Protein AF-A0A2H0DNK2-F1 (afdb_monomer_lite)

pLDDT: mean 83.84, std 15.12, range [33.94, 97.25]

Sequence (132 aa):
MDCFDNSDIKPFYGEKHWREIPDEMIESQNGALCFFSPQAFRFFLPAYMRYCLRNYVDSQSFSVDATIYALNPHGSGQKDFMESKWGLFSSDQLGVVVSFLKFMSEQEEYVDADAAKSALANYWLKDAHKST

Foldseek 3Di:
DPPDPLVLVVVVPPPDALVPDDLVNLQVNLPNLVVDALVRNLGNLVNLLVSCVVPQAPDPGNNNQSSLCLLQVPPDPCSVRSVSSCVPDDPVRLVVLLVSLVVLLVPVVRYPNVSSVNSCVPPSPPCPPPDD

Secondary structure (DSSP, 8-state):
-----GGGTGGGTT---TTS--HHHHHHTTTHHHH--HHHHHHHHHHHHHHHHHHTTT---THHHHHHHHT--TT-TTHHHHHHHHTT--HHHHHHHHHHHHHHHT-TTTS-HHHHHHHIIIIISSSTT---

Radius of gyration: 14.42 Å; chains: 1; bounding box: 46×34×35 Å

Structure (mmCIF, N/CA/C/O backbone):
data_AF-A0A2H0DNK2-F1
#
_entry.id   AF-A0A2H0DNK2-F1
#
loop_
_atom_site.group_PDB
_atom_site.id
_atom_site.type_symbol
_atom_site.label_atom_id
_atom_site.label_alt_id
_atom_site.label_comp_id
_atom_site.label_asym_id
_atom_site.label_entity_id
_atom_site.label_seq_id
_atom_site.pdbx_PDB_ins_code
_atom_site.Cartn_x
_atom_site.Cartn_y
_atom_site.Cartn_z
_atom_site.occupancy
_atom_site.B_iso_or_equiv
_atom_site.auth_seq_id
_atom_site.auth_comp_id
_atom_site.auth_asym_id
_atom_site.auth_atom_id
_atom_site.pdbx_PDB_model_num
ATOM 1 N N . MET A 1 1 ? 22.754 20.809 -5.678 1.00 38.62 1 MET A N 1
ATOM 2 C CA . MET A 1 1 ? 22.303 19.669 -4.858 1.00 38.62 1 MET A CA 1
ATOM 3 C C . MET A 1 1 ? 20.917 19.343 -5.362 1.00 38.62 1 MET A C 1
ATOM 5 O O . MET A 1 1 ? 19.956 19.957 -4.920 1.00 38.62 1 MET A O 1
ATOM 9 N N . ASP A 1 2 ? 20.848 18.511 -6.397 1.00 38.53 2 ASP A N 1
ATOM 10 C CA . ASP A 1 2 ? 19.592 18.170 -7.065 1.00 38.53 2 ASP A CA 1
ATOM 11 C C . ASP A 1 2 ? 18.842 17.185 -6.167 1.00 38.53 2 ASP A C 1
ATOM 13 O O . ASP A 1 2 ? 19.119 15.992 -6.166 1.00 38.53 2 ASP A O 1
ATOM 17 N N . CYS A 1 3 ? 17.968 17.707 -5.301 1.00 53.69 3 CYS A N 1
ATOM 18 C CA . CYS A 1 3 ? 17.310 16.928 -4.246 1.00 53.69 3 CYS A CA 1
ATOM 19 C C . CYS A 1 3 ? 16.053 16.170 -4.711 1.00 53.69 3 CYS A C 1
ATOM 21 O O . CYS A 1 3 ? 15.284 15.699 -3.879 1.00 53.69 3 CYS A O 1
ATOM 23 N N . PHE A 1 4 ? 15.837 16.050 -6.022 1.00 50.72 4 PHE A N 1
ATOM 24 C CA . PHE A 1 4 ? 14.763 15.250 -6.610 1.00 50.72 4 PHE A CA 1
ATOM 25 C C . PHE A 1 4 ? 15.351 14.364 -7.707 1.00 50.72 4 PHE A C 1
ATOM 27 O O . PHE A 1 4 ? 15.150 14.599 -8.900 1.00 50.72 4 PHE A O 1
ATOM 34 N N . ASP A 1 5 ? 16.142 13.368 -7.309 1.00 61.22 5 ASP A N 1
ATOM 35 C CA . ASP A 1 5 ? 16.495 12.304 -8.238 1.00 61.22 5 ASP A CA 1
ATOM 36 C C . ASP A 1 5 ? 15.255 11.431 -8.449 1.00 61.22 5 ASP A C 1
ATOM 38 O O . ASP A 1 5 ? 14.871 10.640 -7.598 1.00 61.22 5 ASP A O 1
ATOM 42 N N . ASN A 1 6 ? 14.604 11.590 -9.600 1.00 68.12 6 ASN A N 1
ATOM 43 C CA . ASN A 1 6 ? 13.485 10.746 -10.027 1.00 68.12 6 ASN A CA 1
ATOM 44 C C . ASN A 1 6 ? 13.939 9.319 -10.404 1.00 68.12 6 ASN A C 1
ATOM 46 O O . ASN A 1 6 ? 13.235 8.631 -11.144 1.00 68.12 6 ASN A O 1
ATOM 50 N N . SER A 1 7 ? 15.134 8.886 -9.992 1.00 78.12 7 SER A N 1
ATOM 51 C CA . SER A 1 7 ? 15.674 7.554 -10.269 1.00 78.12 7 SER A CA 1
ATOM 52 C C . SER A 1 7 ? 14.721 6.451 -9.830 1.00 78.12 7 SER A C 1
ATOM 54 O O . SER A 1 7 ? 14.495 5.543 -10.626 1.00 78.12 7 SER A O 1
ATOM 56 N N . ASP A 1 8 ? 14.066 6.612 -8.679 1.00 80.94 8 ASP A N 1
ATOM 57 C CA . ASP A 1 8 ? 13.136 5.616 -8.133 1.00 80.94 8 ASP A CA 1
ATOM 58 C C . ASP A 1 8 ? 11.867 5.427 -8.981 1.00 80.94 8 ASP A C 1
ATOM 60 O O . ASP A 1 8 ? 11.235 4.372 -8.962 1.00 80.94 8 ASP A O 1
ATOM 64 N N . ILE A 1 9 ? 11.474 6.444 -9.758 1.00 87.50 9 ILE A N 1
ATOM 65 C CA . ILE A 1 9 ? 10.247 6.402 -10.571 1.00 87.50 9 ILE A CA 1
ATOM 66 C C . ILE A 1 9 ? 10.511 6.156 -12.060 1.00 87.50 9 ILE A C 1
ATOM 68 O O . ILE A 1 9 ? 9.584 5.797 -12.784 1.00 87.50 9 ILE A O 1
ATOM 72 N N . LYS A 1 10 ? 11.759 6.309 -12.531 1.00 89.12 10 LYS A N 1
ATOM 73 C CA . LYS A 1 10 ? 12.140 6.047 -13.933 1.00 89.12 10 LYS A CA 1
ATOM 74 C C . LYS A 1 10 ? 11.759 4.637 -14.410 1.00 89.12 10 LYS A C 1
ATOM 76 O O . L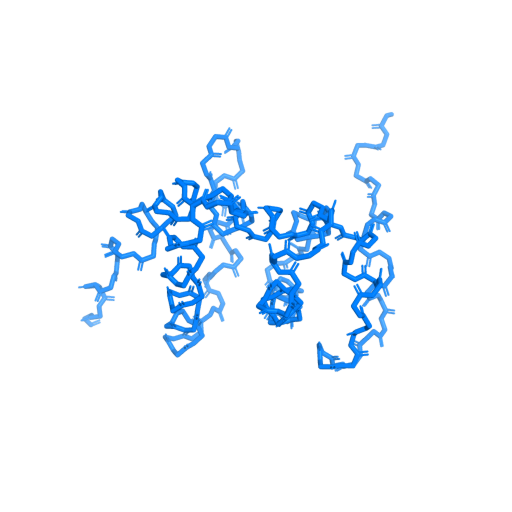YS A 1 10 ? 11.272 4.547 -15.536 1.00 89.12 10 LYS A O 1
ATOM 81 N N . PRO A 1 11 ? 11.923 3.560 -13.612 1.00 91.38 11 PRO A N 1
ATOM 82 C CA . PRO A 1 11 ? 11.533 2.213 -14.033 1.00 91.38 11 PRO A CA 1
ATOM 83 C C . PRO A 1 11 ? 10.043 2.062 -14.355 1.00 91.38 11 PRO A C 1
ATOM 85 O O . PRO A 1 11 ? 9.681 1.178 -15.116 1.00 91.38 11 PRO A O 1
ATOM 88 N N . PHE A 1 12 ? 9.187 2.941 -13.829 1.00 91.12 12 PHE A N 1
ATOM 89 C CA . PHE A 1 12 ? 7.741 2.906 -14.059 1.00 91.12 12 PHE A CA 1
ATOM 90 C C . PHE A 1 12 ? 7.315 3.642 -15.340 1.00 91.12 12 PHE A C 1
ATOM 92 O O . PHE A 1 12 ? 6.130 3.677 -15.685 1.00 91.12 12 PHE A O 1
ATOM 99 N N . TYR A 1 13 ? 8.246 4.279 -16.057 1.00 90.06 13 TYR A N 1
ATOM 100 C CA . TYR A 1 13 ? 7.927 5.026 -17.270 1.00 90.06 13 TYR A CA 1
ATOM 101 C C . TYR A 1 13 ? 7.619 4.089 -18.437 1.00 90.06 13 TYR A C 1
ATOM 103 O O . TYR A 1 13 ? 8.438 3.270 -18.836 1.00 90.06 13 TYR A O 1
ATOM 111 N N . GLY A 1 14 ? 6.441 4.271 -19.036 1.00 88.12 14 GLY A N 1
ATOM 112 C CA . GLY A 1 14 ? 5.974 3.447 -20.154 1.00 88.12 14 GLY A CA 1
ATOM 113 C C . GLY A 1 14 ? 5.220 2.186 -19.731 1.00 88.12 14 GLY A C 1
ATOM 114 O O . GLY A 1 14 ? 4.655 1.521 -20.602 1.00 88.12 14 GLY A O 1
ATOM 115 N N . GLU A 1 15 ? 5.138 1.901 -18.427 1.00 91.94 15 GLU A N 1
ATOM 116 C CA . GLU A 1 15 ? 4.349 0.791 -17.898 1.00 91.94 15 GLU A CA 1
ATOM 117 C C . GLU A 1 15 ? 2.857 1.002 -18.161 1.00 91.94 15 GLU A C 1
ATOM 119 O O . GLU A 1 15 ? 2.264 2.021 -17.796 1.00 91.94 15 GLU A O 1
ATOM 124 N N . LYS A 1 16 ? 2.238 0.024 -18.830 1.00 86.94 16 LYS A N 1
ATOM 125 C CA . LYS A 1 16 ? 0.863 0.145 -19.341 1.00 86.94 16 LYS A CA 1
ATOM 126 C C . LYS A 1 16 ? -0.183 -0.378 -18.374 1.00 86.94 16 LYS A C 1
ATOM 128 O O . LYS A 1 16 ? -1.341 0.035 -18.454 1.00 86.94 16 LYS A O 1
ATOM 133 N N . HIS A 1 17 ? 0.202 -1.282 -17.475 1.00 92.50 17 HIS A N 1
ATOM 134 C CA . HIS A 1 17 ? -0.713 -1.854 -16.504 1.00 92.50 17 HIS A CA 1
ATOM 135 C C . HIS A 1 17 ? 0.013 -2.293 -15.232 1.00 92.50 17 HIS A C 1
ATOM 137 O O . HIS A 1 17 ? 0.862 -3.172 -15.252 1.00 92.50 17 HIS A O 1
ATOM 143 N N . TRP A 1 18 ? -0.449 -1.806 -14.079 1.00 94.31 18 TRP A N 1
ATOM 144 C CA . TRP A 1 18 ? 0.060 -2.191 -12.753 1.00 94.31 18 TRP A CA 1
ATOM 145 C C . TRP A 1 18 ? 0.080 -3.705 -12.454 1.00 94.31 18 TRP A C 1
ATOM 147 O O . TRP A 1 18 ? 0.714 -4.138 -11.500 1.00 94.31 18 TRP A O 1
ATOM 157 N N . ARG A 1 19 ? -0.641 -4.530 -13.229 1.00 93.88 19 ARG A N 1
ATOM 158 C CA . ARG A 1 19 ? -0.695 -5.984 -13.029 1.00 93.88 19 ARG A CA 1
ATOM 159 C C . ARG A 1 19 ? 0.509 -6.709 -13.607 1.00 93.88 19 ARG A C 1
ATOM 161 O O . ARG A 1 19 ? 0.742 -7.839 -13.187 1.00 93.88 19 ARG A O 1
ATOM 168 N N . GLU A 1 20 ? 1.178 -6.070 -14.559 1.00 93.50 20 GLU A N 1
ATOM 169 C CA . GLU A 1 20 ? 2.318 -6.586 -15.314 1.00 93.50 20 GLU A CA 1
ATOM 170 C C . GLU A 1 20 ? 3.650 -6.169 -14.681 1.00 93.50 20 GLU A C 1
ATOM 172 O O . GLU A 1 20 ? 4.700 -6.615 -15.129 1.00 93.50 20 GLU A O 1
ATOM 177 N N . ILE A 1 21 ? 3.607 -5.355 -13.619 1.00 93.94 21 ILE A N 1
ATOM 178 C CA . ILE A 1 21 ? 4.805 -4.928 -12.900 1.00 93.94 21 ILE A CA 1
ATOM 179 C C . ILE A 1 21 ? 5.409 -6.135 -12.177 1.00 93.94 21 ILE A C 1
ATOM 181 O O . ILE A 1 21 ? 4.695 -6.775 -11.397 1.00 93.94 21 ILE A O 1
ATOM 185 N N . PRO A 1 22 ? 6.691 -6.448 -12.429 1.00 93.06 22 PRO A N 1
ATOM 186 C CA . PRO A 1 22 ? 7.366 -7.567 -11.792 1.00 93.06 22 PRO A CA 1
ATOM 187 C C . PRO A 1 22 ? 7.653 -7.271 -10.315 1.00 93.06 22 PRO A C 1
ATOM 189 O O . PRO A 1 22 ? 7.931 -6.127 -9.941 1.00 93.06 22 PRO A O 1
ATOM 192 N N . ASP A 1 23 ? 7.607 -8.310 -9.480 1.00 92.38 23 ASP A N 1
ATOM 193 C CA . ASP A 1 23 ? 7.825 -8.192 -8.034 1.00 92.38 23 ASP A CA 1
ATOM 194 C C . ASP A 1 23 ? 9.243 -7.649 -7.745 1.00 92.38 23 ASP A C 1
ATOM 196 O O . ASP A 1 23 ? 9.408 -6.793 -6.879 1.00 92.38 23 ASP A O 1
ATOM 200 N N . GLU A 1 24 ? 10.243 -8.003 -8.561 1.00 92.12 24 GLU A N 1
ATOM 201 C CA . GLU A 1 24 ? 11.626 -7.516 -8.445 1.00 92.12 24 GLU A CA 1
ATOM 202 C C . GLU A 1 24 ? 11.747 -5.995 -8.655 1.00 92.12 24 GLU A C 1
ATOM 204 O O . GLU A 1 24 ? 12.611 -5.336 -8.064 1.00 92.12 24 GLU A O 1
ATOM 209 N N . MET A 1 25 ? 10.880 -5.410 -9.495 1.00 93.19 25 MET A N 1
ATOM 210 C CA . MET A 1 25 ? 10.827 -3.956 -9.673 1.00 93.19 25 MET A CA 1
ATOM 211 C C . MET A 1 25 ? 10.264 -3.292 -8.420 1.00 93.19 25 MET A C 1
ATOM 213 O O . MET A 1 25 ? 10.803 -2.278 -7.989 1.00 93.19 25 MET A O 1
ATOM 217 N N . ILE A 1 26 ? 9.222 -3.866 -7.816 1.00 94.50 26 ILE A N 1
ATOM 218 C CA . ILE A 1 26 ? 8.665 -3.350 -6.563 1.00 94.50 26 ILE A CA 1
ATOM 219 C C . ILE A 1 26 ? 9.722 -3.408 -5.458 1.00 94.50 26 ILE A C 1
ATOM 221 O O . ILE A 1 26 ? 9.973 -2.387 -4.823 1.00 94.50 26 ILE A O 1
ATOM 225 N N . GLU A 1 27 ? 10.403 -4.549 -5.310 1.00 91.94 27 GLU A N 1
ATOM 226 C CA . GLU A 1 27 ? 11.471 -4.749 -4.325 1.00 91.94 27 GLU A CA 1
ATOM 227 C C . GLU A 1 27 ? 12.582 -3.706 -4.421 1.00 91.94 27 GLU A C 1
ATOM 229 O O . GLU A 1 27 ? 13.013 -3.136 -3.411 1.00 91.94 27 GLU A O 1
ATOM 234 N N . SER A 1 28 ? 13.035 -3.460 -5.651 1.00 90.06 28 SER A N 1
ATOM 235 C CA . SER A 1 28 ? 14.139 -2.548 -5.935 1.00 90.06 28 SER A CA 1
ATOM 236 C C . SER A 1 28 ? 13.742 -1.082 -5.771 1.00 90.06 28 SER A C 1
ATOM 238 O O . SER A 1 28 ? 14.602 -0.249 -5.501 1.00 90.06 28 SER A O 1
ATOM 240 N N . GLN A 1 29 ? 12.455 -0.759 -5.936 1.00 92.44 29 GLN A N 1
ATOM 241 C CA . GLN A 1 29 ? 11.934 0.609 -5.962 1.00 92.44 29 GLN A CA 1
ATOM 242 C C . GLN A 1 29 ? 11.030 0.906 -4.756 1.00 92.44 29 GLN A C 1
ATOM 244 O O . GLN A 1 29 ? 9.956 1.500 -4.884 1.00 92.44 29 GLN A O 1
ATOM 249 N N . ASN A 1 30 ? 11.461 0.513 -3.555 1.00 86.62 30 ASN A N 1
ATOM 250 C CA . ASN A 1 30 ? 10.711 0.728 -2.310 1.00 86.62 30 ASN A CA 1
ATOM 251 C C . ASN A 1 30 ? 10.421 2.219 -2.014 1.00 86.62 30 ASN A C 1
ATOM 253 O O . ASN A 1 30 ? 9.390 2.533 -1.422 1.00 86.62 30 ASN A O 1
ATOM 257 N N . GLY A 1 31 ? 11.259 3.149 -2.490 1.00 86.56 31 GLY A N 1
ATOM 258 C CA . GLY A 1 31 ? 11.065 4.596 -2.322 1.00 86.56 31 GLY A CA 1
ATOM 259 C C . GLY A 1 31 ? 10.065 5.249 -3.289 1.00 86.56 31 GLY A C 1
ATOM 260 O O . GLY A 1 31 ? 9.592 6.359 -3.029 1.00 86.56 31 GLY A O 1
ATOM 261 N N . ALA A 1 32 ? 9.689 4.585 -4.389 1.00 90.81 32 ALA A N 1
ATOM 262 C CA . ALA A 1 32 ? 8.982 5.234 -5.500 1.00 90.81 32 ALA A CA 1
ATOM 263 C C . ALA A 1 32 ? 7.600 5.796 -5.118 1.00 90.81 32 ALA A C 1
ATOM 265 O O . ALA A 1 32 ? 7.193 6.850 -5.617 1.00 90.81 32 ALA A O 1
ATOM 266 N N . LEU A 1 33 ? 6.896 5.149 -4.178 1.00 89.75 33 LEU A N 1
ATOM 267 C CA . LEU A 1 33 ? 5.584 5.590 -3.687 1.00 89.75 33 LEU A CA 1
ATOM 268 C C . LEU A 1 33 ? 5.605 7.027 -3.135 1.00 89.75 33 LEU A C 1
ATOM 270 O O . LEU A 1 33 ? 4.616 7.759 -3.272 1.00 89.75 33 LEU A O 1
ATOM 274 N N . CYS A 1 34 ? 6.728 7.468 -2.562 1.00 84.88 34 CYS A N 1
ATOM 275 C CA . CYS A 1 34 ? 6.904 8.831 -2.060 1.00 84.88 34 CYS A CA 1
ATOM 276 C C . CYS A 1 34 ? 6.947 9.861 -3.197 1.00 84.88 34 CYS A C 1
ATOM 278 O O . CYS A 1 34 ? 6.360 10.937 -3.061 1.00 84.88 34 CYS A O 1
ATOM 280 N N . PHE A 1 35 ? 7.550 9.503 -4.330 1.00 86.44 35 PHE A N 1
ATOM 281 C CA . PHE A 1 35 ? 7.811 10.396 -5.463 1.00 86.44 35 PHE A CA 1
ATOM 282 C C . PHE A 1 35 ? 6.726 10.380 -6.540 1.00 86.44 35 PHE A C 1
ATOM 284 O O . PHE A 1 35 ? 6.669 11.287 -7.372 1.00 86.44 35 PHE A O 1
ATOM 291 N N . PHE A 1 36 ? 5.839 9.384 -6.535 1.00 89.69 36 PHE A N 1
ATOM 292 C CA . PHE A 1 36 ? 4.723 9.364 -7.470 1.00 89.69 36 PHE A CA 1
ATOM 293 C C . PHE A 1 36 ? 3.820 10.591 -7.320 1.00 89.69 36 PHE A C 1
ATOM 295 O O . PHE A 1 36 ? 3.434 10.986 -6.217 1.00 89.69 36 PHE A O 1
ATOM 302 N N . SER A 1 37 ? 3.410 11.145 -8.464 1.00 89.31 37 SER A N 1
ATOM 303 C CA . SER A 1 37 ? 2.273 12.061 -8.522 1.00 89.31 37 SER A CA 1
ATOM 304 C C . SER A 1 37 ? 1.001 11.367 -8.012 1.00 89.31 37 SER A C 1
ATOM 306 O O . SER A 1 37 ? 0.932 10.136 -8.030 1.00 89.31 37 SER A O 1
ATOM 308 N N . PRO A 1 38 ? -0.052 12.108 -7.623 1.00 89.06 38 PRO A N 1
ATOM 309 C CA . PRO A 1 38 ? -1.341 11.517 -7.258 1.00 89.06 38 PRO A CA 1
ATOM 310 C C . PRO A 1 38 ? -1.877 10.491 -8.269 1.00 89.06 38 PRO A C 1
ATOM 312 O O . PRO A 1 38 ? -2.372 9.432 -7.884 1.00 89.06 38 PRO A O 1
ATOM 315 N N . GLN A 1 39 ? -1.741 10.768 -9.570 1.00 90.56 39 GLN A N 1
ATOM 316 C CA . GLN A 1 39 ? -2.202 9.866 -10.628 1.00 90.56 39 GLN A CA 1
ATOM 317 C C . GLN A 1 39 ? -1.359 8.588 -10.691 1.00 90.56 39 GLN A C 1
ATOM 319 O O . GLN A 1 39 ? -1.920 7.494 -10.757 1.00 90.56 39 GLN A O 1
ATOM 324 N N . ALA A 1 40 ? -0.029 8.721 -10.645 1.00 91.75 40 ALA A N 1
ATOM 325 C CA . ALA A 1 40 ? 0.878 7.577 -10.660 1.00 91.75 40 ALA A CA 1
ATOM 326 C C . ALA A 1 40 ? 0.713 6.724 -9.394 1.00 91.75 40 ALA A C 1
ATOM 328 O O . ALA A 1 40 ? 0.642 5.503 -9.483 1.00 91.75 40 ALA A O 1
ATOM 329 N N . PHE A 1 41 ? 0.541 7.359 -8.234 1.00 92.88 41 PHE A N 1
ATOM 330 C CA . PHE A 1 41 ? 0.316 6.678 -6.965 1.00 92.88 41 PHE A CA 1
ATOM 331 C C . PHE A 1 41 ? -0.952 5.826 -7.018 1.00 92.88 41 PHE A C 1
ATOM 333 O O . PHE A 1 41 ? -0.901 4.627 -6.763 1.00 92.88 41 PHE A O 1
ATOM 340 N N . ARG A 1 42 ? -2.080 6.409 -7.445 1.00 92.00 42 ARG A N 1
ATOM 341 C CA . ARG A 1 42 ? -3.339 5.671 -7.628 1.00 92.00 42 ARG A CA 1
ATOM 342 C C . ARG A 1 42 ? -3.194 4.501 -8.604 1.00 92.00 42 ARG A C 1
ATOM 344 O O . ARG A 1 42 ? -3.813 3.458 -8.402 1.00 92.00 42 ARG A O 1
ATOM 351 N N . PHE A 1 43 ? -2.421 4.682 -9.672 1.00 93.62 43 PHE A N 1
ATOM 352 C CA . PHE A 1 43 ? -2.236 3.662 -10.697 1.00 93.62 43 PHE A CA 1
ATOM 353 C C . PHE A 1 43 ? -1.349 2.502 -10.222 1.00 93.62 43 PHE A C 1
ATOM 355 O O . PHE A 1 43 ? -1.700 1.350 -10.464 1.00 93.62 43 PHE A O 1
ATOM 362 N N . PHE A 1 44 ? -0.245 2.787 -9.524 1.00 95.81 44 PHE A N 1
ATOM 363 C CA . PHE A 1 44 ? 0.770 1.796 -9.150 1.00 95.81 44 PHE A CA 1
ATOM 364 C C . PHE A 1 44 ? 0.614 1.208 -7.744 1.00 95.81 44 PHE A C 1
ATOM 366 O O . PHE A 1 44 ? 1.073 0.090 -7.518 1.00 95.81 44 PHE A O 1
ATOM 373 N N . LEU A 1 45 ? -0.084 1.873 -6.817 1.00 95.56 45 LEU A N 1
ATOM 374 C CA . LEU A 1 45 ? -0.321 1.352 -5.463 1.00 95.56 45 LEU A CA 1
ATOM 375 C C . LEU A 1 45 ? -0.879 -0.090 -5.440 1.00 95.56 45 LEU A C 1
ATOM 377 O O . LEU A 1 45 ? -0.415 -0.884 -4.622 1.00 95.56 45 LEU A O 1
ATOM 381 N N . PRO A 1 46 ? -1.812 -0.502 -6.326 1.00 96.31 46 PRO A N 1
ATOM 382 C CA . PRO A 1 46 ? -2.283 -1.887 -6.350 1.00 96.31 46 PRO A CA 1
ATOM 383 C C . PRO A 1 46 ? -1.190 -2.930 -6.641 1.00 96.31 46 PRO A C 1
ATOM 385 O O . PRO A 1 46 ? -1.319 -4.070 -6.193 1.00 96.31 46 PRO A O 1
ATOM 388 N N . ALA A 1 47 ? -0.125 -2.567 -7.366 1.00 96.88 47 ALA A N 1
ATOM 389 C CA . ALA A 1 47 ? 1.024 -3.447 -7.584 1.00 96.88 47 ALA A CA 1
ATOM 390 C C . ALA A 1 47 ? 1.793 -3.668 -6.275 1.00 96.88 47 ALA A C 1
ATOM 392 O O . ALA A 1 47 ? 2.005 -4.812 -5.880 1.00 96.88 47 ALA A O 1
ATOM 393 N N . TYR A 1 48 ? 2.084 -2.584 -5.550 1.00 96.75 48 TYR A N 1
ATOM 394 C CA . TYR A 1 48 ? 2.722 -2.633 -4.232 1.00 96.75 48 TYR A CA 1
ATOM 395 C C . TYR A 1 48 ? 1.899 -3.441 -3.226 1.00 96.75 48 TYR A C 1
ATOM 397 O O . TYR A 1 48 ? 2.431 -4.335 -2.576 1.00 96.75 48 TYR A O 1
ATOM 405 N N . MET A 1 49 ? 0.583 -3.213 -3.141 1.00 96.81 49 MET A N 1
ATOM 406 C CA . MET A 1 49 ? -0.278 -3.981 -2.230 1.00 96.81 49 MET A CA 1
ATOM 407 C C . MET A 1 49 ? -0.277 -5.482 -2.558 1.00 96.81 49 MET A C 1
ATOM 409 O O . MET A 1 49 ? -0.213 -6.306 -1.648 1.00 96.81 49 MET A O 1
ATOM 413 N N . ARG A 1 50 ? -0.312 -5.863 -3.846 1.00 96.50 50 ARG A N 1
ATOM 414 C CA . ARG A 1 50 ? -0.214 -7.279 -4.255 1.00 96.50 50 ARG A CA 1
ATOM 415 C C . ARG A 1 50 ? 1.123 -7.893 -3.883 1.00 96.50 50 ARG A C 1
ATOM 417 O O . ARG A 1 50 ? 1.133 -9.021 -3.400 1.00 96.50 50 ARG A O 1
ATOM 424 N N . TYR A 1 51 ? 2.207 -7.167 -4.132 1.00 96.00 51 TYR A N 1
ATOM 425 C CA . TYR A 1 51 ? 3.545 -7.584 -3.751 1.00 96.00 51 TYR A CA 1
ATOM 426 C C . TYR A 1 51 ? 3.609 -7.836 -2.238 1.00 96.00 51 TYR A C 1
ATOM 428 O O . TYR A 1 51 ? 3.985 -8.927 -1.819 1.00 96.00 51 TYR A O 1
ATOM 436 N N . CYS A 1 52 ? 3.139 -6.887 -1.420 1.00 95.38 52 CYS A N 1
ATOM 437 C CA . CYS A 1 52 ? 3.157 -7.019 0.036 1.00 95.38 52 CYS A CA 1
ATOM 438 C C . CYS A 1 52 ? 2.369 -8.248 0.503 1.00 95.38 52 CYS A C 1
ATOM 440 O O . CYS A 1 52 ? 2.881 -9.045 1.274 1.00 95.38 52 CYS A O 1
ATOM 442 N N . LEU A 1 53 ? 1.152 -8.462 -0.011 1.00 95.38 53 LEU A N 1
ATOM 443 C CA . LEU A 1 53 ? 0.323 -9.615 0.371 1.00 95.38 53 LEU A CA 1
ATOM 444 C C . LEU A 1 53 ? 0.962 -10.974 0.049 1.00 95.38 53 LEU A C 1
ATOM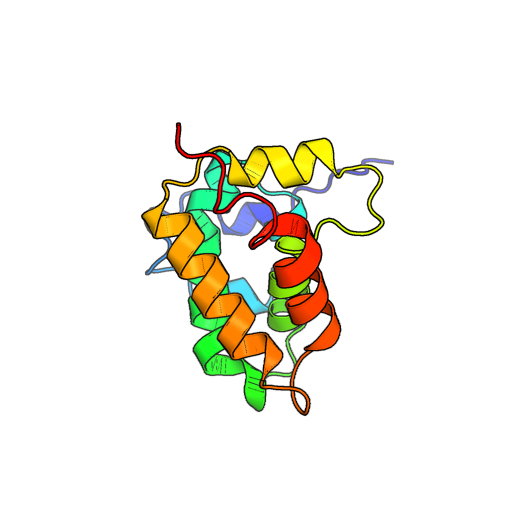 446 O O . LEU A 1 53 ? 0.614 -11.970 0.675 1.00 95.38 53 LEU A O 1
ATOM 450 N N . ARG A 1 54 ? 1.861 -11.031 -0.935 1.00 93.88 54 ARG A N 1
ATOM 451 C CA . ARG A 1 54 ? 2.568 -12.259 -1.319 1.00 93.88 54 ARG A CA 1
ATOM 452 C C . ARG A 1 54 ? 3.863 -12.473 -0.548 1.00 93.88 54 ARG A C 1
ATOM 454 O O . ARG A 1 54 ? 4.286 -13.613 -0.425 1.00 93.88 54 ARG A O 1
ATOM 461 N N . ASN A 1 55 ? 4.477 -11.391 -0.075 1.00 93.88 55 ASN A N 1
ATOM 462 C CA . ASN A 1 55 ? 5.877 -11.387 0.335 1.00 93.88 55 ASN A CA 1
ATOM 463 C C . ASN A 1 55 ? 6.106 -10.884 1.769 1.00 93.88 55 ASN A C 1
ATOM 465 O O . ASN A 1 55 ? 7.249 -10.856 2.208 1.00 93.88 55 ASN A O 1
ATOM 469 N N . TYR A 1 56 ? 5.058 -10.503 2.510 1.00 92.44 56 TYR A N 1
ATOM 470 C CA . TYR A 1 56 ? 5.202 -9.907 3.845 1.00 92.44 56 TYR A CA 1
ATOM 471 C C . TYR A 1 56 ? 5.888 -10.810 4.880 1.00 92.44 56 TYR A C 1
ATOM 473 O O . TYR A 1 56 ? 6.440 -10.278 5.829 1.00 92.44 56 TYR A O 1
ATOM 481 N N . VAL A 1 57 ? 5.866 -12.138 4.715 1.00 90.94 57 VAL A N 1
ATOM 482 C CA . VAL A 1 57 ? 6.496 -13.089 5.653 1.00 90.94 57 VAL A CA 1
ATOM 483 C C . VAL A 1 57 ? 7.976 -13.313 5.336 1.00 90.94 57 VAL A C 1
ATOM 485 O O . VAL A 1 57 ? 8.820 -13.270 6.225 1.00 90.94 57 VAL A O 1
ATOM 488 N N . ASP A 1 58 ? 8.285 -13.578 4.065 1.00 80.12 58 ASP A N 1
ATOM 489 C CA . ASP A 1 58 ? 9.576 -14.148 3.660 1.00 80.12 58 ASP A CA 1
ATOM 490 C C . ASP A 1 58 ? 10.537 -13.118 3.051 1.00 80.12 58 ASP A C 1
ATOM 492 O O . ASP A 1 58 ? 11.733 -13.386 2.898 1.00 80.12 58 ASP A O 1
ATOM 496 N N . SER A 1 59 ? 10.035 -11.943 2.667 1.00 71.31 59 SER A N 1
ATOM 497 C CA . SER A 1 59 ? 10.856 -10.935 2.007 1.00 71.31 59 SER A CA 1
ATOM 498 C C . SER A 1 59 ? 11.555 -10.034 3.014 1.00 71.31 59 SER A C 1
ATOM 500 O O . SER A 1 59 ? 10.930 -9.410 3.863 1.00 71.31 59 SER A O 1
ATOM 502 N N . GLN A 1 60 ? 12.868 -9.876 2.841 1.00 71.06 60 GLN A N 1
ATOM 503 C CA . GLN A 1 60 ? 13.661 -8.847 3.525 1.00 71.06 60 GLN A CA 1
ATOM 504 C C . GLN A 1 60 ? 13.532 -7.469 2.841 1.00 71.06 60 GLN A C 1
ATOM 506 O O . GLN A 1 60 ? 14.368 -6.587 3.044 1.00 71.06 60 GLN A O 1
ATOM 511 N N . SER A 1 61 ? 12.536 -7.281 1.968 1.00 80.62 61 SER A N 1
ATOM 512 C CA . SER A 1 61 ? 12.346 -6.035 1.231 1.00 80.62 61 SER A CA 1
ATOM 513 C C . SER A 1 61 ? 11.694 -4.958 2.089 1.00 80.62 61 SER A C 1
ATOM 515 O O . SER A 1 61 ? 10.591 -5.129 2.605 1.00 80.62 61 SER A O 1
ATOM 517 N N . PHE A 1 62 ? 12.294 -3.768 2.073 1.00 87.69 62 PHE A N 1
ATOM 518 C CA . PHE A 1 62 ? 11.703 -2.551 2.636 1.00 87.69 62 PHE A CA 1
ATOM 519 C C . PHE A 1 62 ? 10.399 -2.118 1.950 1.00 87.69 62 PHE A C 1
ATOM 521 O O . PHE A 1 62 ? 9.737 -1.200 2.422 1.00 87.69 62 PHE A O 1
ATOM 528 N N . SER A 1 63 ? 10.010 -2.750 0.838 1.00 91.25 63 SER A N 1
ATOM 529 C CA . SER A 1 63 ? 8.800 -2.387 0.090 1.00 91.25 63 SER A CA 1
ATOM 530 C C . SER A 1 63 ? 7.517 -2.611 0.883 1.00 91.25 63 SER A C 1
ATOM 532 O O . SER A 1 63 ? 6.536 -1.908 0.642 1.00 91.25 63 SER A O 1
ATOM 534 N N . VAL A 1 64 ? 7.511 -3.561 1.825 1.00 92.19 64 VAL A N 1
ATOM 535 C CA . VAL A 1 64 ? 6.343 -3.831 2.675 1.00 92.19 64 VAL A CA 1
ATOM 536 C C . VAL A 1 64 ? 6.094 -2.650 3.608 1.00 92.19 64 VAL A C 1
ATOM 538 O O . VAL A 1 64 ? 5.046 -2.003 3.518 1.00 92.19 64 VAL A O 1
ATOM 541 N N . ASP A 1 65 ? 7.096 -2.292 4.408 1.00 89.81 65 ASP A N 1
ATOM 542 C CA . ASP A 1 65 ? 7.003 -1.166 5.337 1.00 89.81 65 ASP A CA 1
ATOM 543 C C . ASP A 1 65 ? 6.851 0.165 4.594 1.00 89.81 65 ASP A C 1
ATOM 545 O O . ASP A 1 65 ? 5.998 0.978 4.945 1.00 89.81 65 ASP A O 1
ATOM 549 N N . ALA A 1 66 ? 7.581 0.368 3.492 1.00 90.75 66 ALA A N 1
ATOM 550 C CA . ALA A 1 66 ? 7.445 1.567 2.669 1.00 90.75 66 ALA A CA 1
ATOM 551 C C . ALA A 1 66 ? 6.021 1.739 2.112 1.00 90.75 66 ALA A C 1
ATOM 553 O O . ALA A 1 66 ? 5.523 2.865 2.035 1.00 90.75 66 ALA A O 1
ATOM 554 N N . THR A 1 67 ? 5.331 0.642 1.777 1.00 93.88 67 THR A N 1
ATOM 555 C CA . THR A 1 67 ? 3.922 0.696 1.359 1.00 93.88 67 THR A CA 1
ATOM 556 C C . THR A 1 67 ? 3.020 1.121 2.514 1.00 93.88 67 THR A C 1
ATOM 558 O O . THR A 1 67 ? 2.148 1.968 2.321 1.00 93.88 67 THR A O 1
ATOM 561 N N . ILE A 1 68 ? 3.239 0.594 3.722 1.00 92.38 68 ILE A N 1
ATOM 562 C CA . ILE A 1 68 ? 2.487 0.992 4.922 1.00 92.38 68 ILE A CA 1
ATOM 563 C C . ILE A 1 68 ? 2.725 2.477 5.235 1.00 92.38 68 ILE A C 1
ATOM 565 O O . ILE A 1 68 ? 1.772 3.219 5.476 1.00 92.38 68 ILE A O 1
ATOM 569 N N . TYR A 1 69 ? 3.972 2.944 5.160 1.00 89.50 69 TYR A N 1
ATOM 570 C CA . TYR A 1 69 ? 4.340 4.337 5.421 1.00 89.50 69 TYR A CA 1
ATOM 571 C C . TYR A 1 69 ? 3.797 5.303 4.372 1.00 89.50 69 TYR A C 1
ATOM 573 O O . TYR A 1 69 ? 3.316 6.381 4.717 1.00 89.50 69 TYR A O 1
ATOM 581 N N . ALA A 1 70 ? 3.768 4.912 3.099 1.00 89.56 70 ALA A N 1
ATOM 582 C CA . ALA A 1 70 ? 3.133 5.712 2.056 1.00 89.56 70 ALA A CA 1
ATOM 583 C C . ALA A 1 70 ? 1.616 5.894 2.280 1.00 89.56 70 ALA A C 1
ATOM 585 O O . ALA A 1 70 ? 1.025 6.860 1.792 1.00 89.56 70 ALA A O 1
ATOM 586 N N . LEU A 1 71 ? 0.994 4.985 3.039 1.00 90.50 71 LEU A N 1
ATOM 587 C CA . LEU A 1 71 ? -0.405 5.036 3.471 1.00 90.50 71 LEU A CA 1
ATOM 588 C C . LEU A 1 71 ? -0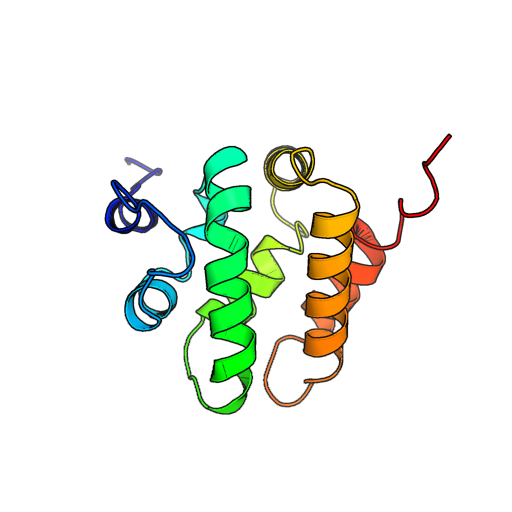.576 5.606 4.889 1.00 90.50 71 LEU A C 1
ATOM 590 O O . LEU A 1 71 ? -1.700 5.647 5.393 1.00 90.50 71 LEU A O 1
ATOM 594 N N . ASN A 1 72 ? 0.505 6.060 5.527 1.00 87.00 72 ASN A N 1
ATOM 595 C CA . ASN A 1 72 ? 0.504 6.697 6.838 1.00 87.00 72 ASN A CA 1
ATOM 596 C C . ASN A 1 72 ? 1.299 8.015 6.800 1.00 87.00 72 ASN A C 1
ATOM 598 O O . ASN A 1 72 ? 2.492 8.026 7.098 1.00 87.00 72 ASN A O 1
ATOM 602 N N . PRO A 1 73 ? 0.668 9.160 6.493 1.00 71.12 73 PRO A N 1
ATOM 603 C CA . PRO A 1 73 ? 1.373 10.427 6.289 1.00 71.12 73 PRO A CA 1
ATOM 604 C C . PRO A 1 73 ? 1.920 11.078 7.578 1.00 71.12 73 PRO A C 1
ATOM 606 O O . PRO A 1 73 ? 2.172 12.283 7.611 1.00 71.12 73 PRO A O 1
ATOM 609 N N . HIS A 1 74 ? 2.126 10.316 8.655 1.00 66.19 74 HIS A N 1
ATOM 610 C CA . HIS A 1 74 ? 2.629 10.835 9.920 1.00 66.19 74 HIS A CA 1
ATOM 611 C C . HIS A 1 74 ? 4.061 11.391 9.798 1.00 66.19 74 HIS A C 1
ATOM 613 O O . HIS A 1 74 ? 4.949 10.774 9.219 1.00 66.19 74 HIS A O 1
ATOM 619 N N . GLY A 1 75 ? 4.299 12.566 10.386 1.00 56.81 75 GLY A N 1
ATOM 620 C CA . GLY A 1 75 ? 5.642 13.118 10.608 1.00 56.81 75 GLY A CA 1
ATOM 621 C C . GLY A 1 75 ? 6.335 13.765 9.404 1.00 56.81 75 GLY A C 1
ATOM 622 O O . GLY A 1 75 ? 7.361 14.416 9.592 1.00 56.81 75 GLY A O 1
ATOM 623 N N . SER A 1 76 ? 5.791 13.667 8.190 1.00 52.91 76 SER A N 1
ATOM 624 C CA . SER A 1 76 ? 6.334 14.406 7.048 1.00 52.91 76 SER A CA 1
ATOM 625 C C . SER A 1 76 ? 5.724 15.810 6.992 1.00 52.91 76 SER A C 1
ATOM 627 O O . SER A 1 76 ? 4.508 15.978 7.066 1.00 52.91 76 SER A O 1
ATOM 629 N N . GLY A 1 77 ? 6.539 16.845 6.769 1.00 56.75 77 GLY A N 1
ATOM 630 C CA . GLY A 1 77 ? 6.060 18.187 6.390 1.00 56.75 77 GLY A CA 1
ATOM 631 C C . GLY A 1 77 ? 5.348 18.226 5.024 1.00 56.75 77 GLY A C 1
ATOM 632 O O . GLY A 1 77 ? 5.250 19.281 4.412 1.00 56.75 77 GLY A O 1
ATOM 633 N N . GLN A 1 78 ? 4.906 17.067 4.528 1.00 63.84 78 GLN A N 1
ATOM 634 C CA . GLN A 1 78 ? 4.292 16.813 3.231 1.00 63.84 78 GLN A CA 1
ATOM 635 C C . GLN A 1 78 ? 2.892 16.202 3.384 1.00 63.84 78 GLN A C 1
ATOM 637 O O . GLN A 1 78 ? 2.393 15.586 2.445 1.00 63.84 78 GLN A O 1
ATOM 642 N N . LYS A 1 79 ? 2.256 16.360 4.553 1.00 68.75 79 LYS A N 1
ATOM 643 C CA . LYS A 1 79 ? 0.902 15.864 4.830 1.00 68.75 79 LYS A CA 1
ATOM 644 C C . LYS A 1 79 ? -0.073 16.201 3.696 1.00 68.75 79 LYS A C 1
ATOM 646 O O . LYS A 1 79 ? -0.670 15.287 3.143 1.00 68.75 79 LYS A O 1
ATOM 651 N N . ASP A 1 80 ? -0.133 17.464 3.279 1.00 72.88 80 ASP A N 1
ATOM 652 C CA . ASP A 1 80 ? -1.028 17.918 2.204 1.00 72.88 80 ASP A CA 1
ATOM 653 C C . ASP A 1 80 ? -0.732 17.220 0.867 1.00 72.88 80 ASP A C 1
ATOM 655 O O . ASP A 1 80 ? -1.640 16.835 0.131 1.00 72.88 80 ASP A O 1
ATOM 659 N N . PHE A 1 81 ? 0.551 17.013 0.549 1.00 73.12 81 PHE A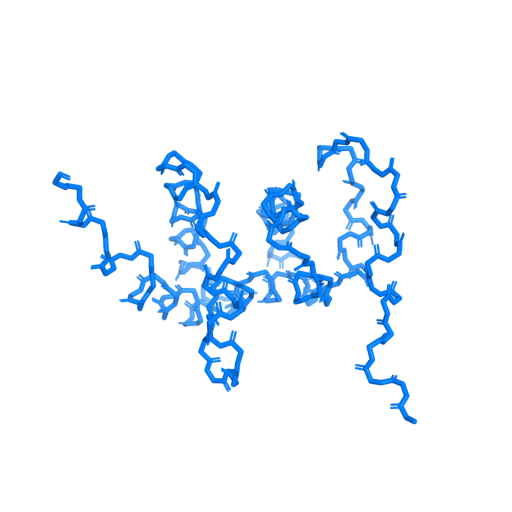 N 1
ATOM 660 C CA . PHE A 1 81 ? 0.952 16.310 -0.668 1.00 73.12 81 PHE A CA 1
ATOM 661 C C . PHE A 1 81 ? 0.577 14.827 -0.601 1.00 73.12 81 PHE A C 1
ATOM 663 O O . PHE A 1 81 ? 0.038 14.296 -1.572 1.00 73.12 81 PHE A O 1
ATOM 670 N N . MET A 1 82 ? 0.798 14.163 0.534 1.00 71.12 82 MET A N 1
ATOM 671 C CA . MET A 1 82 ? 0.378 12.777 0.723 1.00 71.12 82 MET A CA 1
ATOM 672 C C . MET A 1 82 ? -1.143 12.648 0.646 1.00 71.12 82 MET A C 1
ATOM 674 O O . MET A 1 82 ? -1.620 11.841 -0.142 1.00 71.12 82 MET A O 1
ATOM 678 N N . GLU A 1 83 ? -1.901 13.487 1.355 1.00 74.69 83 GLU A N 1
ATOM 679 C CA . GLU A 1 83 ? -3.371 13.502 1.319 1.00 74.69 83 GLU A CA 1
ATOM 680 C C . GLU A 1 83 ? -3.906 13.755 -0.101 1.00 74.69 83 GLU A C 1
ATOM 682 O O . GLU A 1 83 ? -4.865 13.110 -0.534 1.00 74.69 83 GLU A O 1
ATOM 687 N N . SER A 1 84 ? -3.232 14.604 -0.891 1.00 79.31 84 SER A N 1
ATOM 688 C CA . SER A 1 84 ? -3.604 14.845 -2.292 1.00 79.31 84 SER A CA 1
ATOM 689 C C . SER A 1 84 ? -3.567 13.581 -3.160 1.00 79.31 84 SER A C 1
ATOM 691 O O . SER A 1 84 ? -4.339 13.472 -4.116 1.00 79.31 84 SER A O 1
ATOM 693 N N . LYS A 1 85 ? -2.720 12.591 -2.826 1.00 80.75 85 LYS A N 1
ATOM 694 C CA . LYS A 1 85 ? -2.628 11.337 -3.592 1.00 80.75 85 LYS A CA 1
ATOM 695 C C . LYS A 1 85 ? -3.907 10.498 -3.471 1.00 80.75 85 LYS A C 1
ATOM 697 O O . LYS A 1 85 ? -4.211 9.718 -4.370 1.00 80.75 85 LYS A O 1
ATOM 702 N N . TRP A 1 86 ? -4.671 10.683 -2.395 1.00 79.31 86 TRP A N 1
ATOM 703 C CA . TRP A 1 86 ? -5.783 9.819 -2.003 1.00 79.31 86 TRP A CA 1
ATOM 704 C C . TRP A 1 86 ? -7.106 10.428 -2.464 1.00 79.31 86 TRP A C 1
ATOM 706 O O . TRP A 1 86 ? -8.060 9.703 -2.725 1.00 79.31 86 TRP A O 1
ATOM 716 N N . GLY A 1 87 ? -7.144 11.750 -2.675 1.00 79.06 87 GLY A N 1
ATOM 717 C CA . GLY A 1 87 ? -8.316 12.467 -3.189 1.00 79.06 87 GLY A CA 1
ATOM 718 C C . GLY A 1 87 ? -8.796 12.012 -4.575 1.00 79.06 87 GLY A C 1
ATOM 719 O O . GLY A 1 87 ? -9.896 12.364 -4.987 1.00 79.06 87 GLY A O 1
ATOM 720 N N . LEU A 1 88 ? -8.006 11.212 -5.300 1.00 83.44 88 LEU A N 1
ATOM 721 C CA . LEU A 1 88 ? -8.397 10.620 -6.585 1.00 83.44 88 LEU A CA 1
ATOM 722 C C . LEU A 1 88 ? -9.061 9.238 -6.458 1.00 83.44 88 LEU A C 1
ATOM 724 O O . LEU A 1 88 ? -9.460 8.664 -7.474 1.00 83.44 88 LEU A O 1
ATOM 728 N N . PHE A 1 89 ? -9.125 8.664 -5.257 1.00 85.31 89 PHE A N 1
ATOM 729 C CA . PHE A 1 89 ? -9.616 7.309 -5.044 1.00 85.31 89 PHE A CA 1
ATOM 730 C C . PHE A 1 89 ? -11.144 7.313 -4.966 1.00 85.31 89 PHE A C 1
ATOM 732 O O . PHE A 1 89 ? -11.749 8.130 -4.280 1.00 85.31 89 PHE A O 1
ATOM 739 N N . SER A 1 90 ? -11.784 6.368 -5.653 1.00 88.12 90 SER A N 1
ATOM 740 C CA . SER A 1 90 ? -13.207 6.074 -5.428 1.00 88.12 90 SER A CA 1
ATOM 741 C C . SER A 1 90 ? -13.415 5.421 -4.058 1.00 88.12 90 SER A C 1
ATOM 743 O O . SER A 1 90 ? -12.493 4.770 -3.565 1.00 88.12 90 SER A O 1
ATOM 745 N N . SER A 1 91 ? -14.634 5.451 -3.519 1.00 86.69 91 SER A N 1
ATOM 746 C CA . SER A 1 91 ? -14.971 4.773 -2.258 1.00 86.69 91 SER A CA 1
ATOM 747 C C . SER A 1 91 ? -14.576 3.290 -2.236 1.00 86.69 91 SER A C 1
ATOM 749 O O . SER A 1 91 ? -14.020 2.827 -1.244 1.00 86.69 91 SER A O 1
ATOM 751 N N . ASP A 1 92 ? -14.747 2.567 -3.348 1.00 90.12 92 ASP A N 1
ATOM 752 C CA . ASP A 1 92 ? -14.329 1.161 -3.455 1.00 90.12 92 ASP A CA 1
ATOM 753 C C . ASP A 1 92 ? -12.806 1.001 -3.335 1.00 90.12 92 ASP A C 1
ATOM 755 O O . ASP A 1 92 ? -12.309 0.115 -2.643 1.00 90.12 92 ASP A O 1
ATOM 759 N N . GLN A 1 93 ? -12.046 1.896 -3.971 1.00 90.19 93 GLN A N 1
ATOM 760 C CA . GLN A 1 93 ? -10.581 1.917 -3.888 1.00 90.19 93 GLN A CA 1
ATOM 761 C C . GLN A 1 93 ? -10.108 2.236 -2.465 1.00 90.19 93 GLN A C 1
ATOM 763 O O . GLN A 1 93 ? -9.181 1.590 -1.985 1.00 90.19 93 GLN A O 1
ATOM 768 N N . LEU A 1 94 ? -10.764 3.173 -1.773 1.00 89.38 94 LEU A N 1
ATOM 769 C CA . LEU A 1 94 ? -10.492 3.448 -0.358 1.00 89.38 94 LEU A CA 1
ATOM 770 C C . LEU A 1 94 ? -10.787 2.212 0.508 1.00 89.38 94 LEU A C 1
ATOM 772 O O . LEU A 1 94 ? -9.982 1.854 1.364 1.00 89.38 94 LEU A O 1
ATOM 776 N N . GLY A 1 95 ? -11.898 1.516 0.247 1.00 90.94 95 GLY A N 1
ATOM 777 C CA . GLY A 1 95 ? -12.260 0.278 0.939 1.00 90.94 95 GLY A CA 1
ATOM 778 C C . GLY A 1 95 ? -11.217 -0.830 0.774 1.00 90.94 95 GLY A C 1
ATOM 779 O O . GLY A 1 95 ? -10.896 -1.522 1.739 1.00 90.94 95 GLY A O 1
ATOM 780 N N . VAL A 1 96 ? -10.623 -0.962 -0.417 1.00 94.62 96 VAL A N 1
ATOM 781 C CA . VAL A 1 96 ? -9.517 -1.904 -0.658 1.00 94.62 96 VAL A CA 1
ATOM 782 C C . VAL A 1 96 ? -8.291 -1.548 0.182 1.00 94.62 96 VAL A C 1
ATOM 784 O O . VAL A 1 96 ? -7.704 -2.439 0.794 1.00 94.62 96 VAL A O 1
ATOM 787 N N . VAL A 1 97 ? -7.928 -0.265 0.264 1.00 93.69 97 VAL A N 1
ATOM 788 C CA . VAL A 1 97 ? -6.794 0.175 1.092 1.00 93.69 97 VAL A CA 1
ATOM 789 C C . VAL A 1 97 ? -7.054 -0.076 2.580 1.00 93.69 97 VAL A C 1
ATOM 791 O O . VAL A 1 97 ? -6.173 -0.564 3.285 1.00 93.69 97 VAL A O 1
ATOM 794 N N . VAL A 1 98 ? -8.276 0.176 3.058 1.00 93.44 98 VAL A N 1
ATOM 795 C CA . VAL A 1 98 ? -8.678 -0.142 4.439 1.00 93.44 98 VAL A CA 1
ATOM 796 C C . VAL A 1 98 ? -8.520 -1.634 4.724 1.00 93.44 98 VAL A C 1
ATOM 798 O O . VAL A 1 98 ? -7.948 -2.003 5.747 1.00 93.44 98 VAL A O 1
ATOM 801 N N . SER A 1 99 ? -9.011 -2.500 3.836 1.00 96.12 99 SER A N 1
ATOM 802 C CA . SER A 1 99 ? -8.885 -3.954 3.991 1.00 96.12 99 SER A CA 1
ATOM 803 C C . SER A 1 99 ? -7.427 -4.410 3.997 1.00 96.12 99 SER A C 1
ATOM 805 O O . SER A 1 99 ? -7.056 -5.247 4.815 1.00 96.12 99 SER A O 1
ATOM 807 N N . PHE A 1 100 ? -6.592 -3.824 3.136 1.00 96.88 100 PHE A N 1
ATOM 808 C CA . PHE A 1 100 ? -5.153 -4.073 3.119 1.00 96.88 100 PHE A CA 1
ATOM 809 C C . PHE A 1 100 ? -4.491 -3.702 4.453 1.00 96.88 100 PHE A C 1
ATOM 811 O O . PHE A 1 100 ? -3.797 -4.525 5.045 1.00 96.88 100 PHE A O 1
ATOM 818 N N . LEU A 1 101 ? -4.743 -2.496 4.968 1.00 95.62 101 LEU A N 1
ATOM 819 C CA . LEU A 1 101 ? -4.149 -2.047 6.228 1.00 95.62 101 LEU A CA 1
ATOM 820 C C . LEU A 1 101 ? -4.645 -2.853 7.431 1.00 95.62 101 LEU A C 1
ATOM 822 O O . LEU A 1 101 ? -3.865 -3.102 8.344 1.00 95.62 101 LEU A O 1
ATOM 826 N N . LYS A 1 102 ? -5.911 -3.292 7.432 1.00 96.12 102 LYS A N 1
ATOM 827 C CA . LYS A 1 102 ? -6.433 -4.204 8.464 1.00 96.12 102 LYS A CA 1
ATOM 828 C C . LYS A 1 102 ? -5.664 -5.514 8.471 1.00 96.12 102 LYS A C 1
ATOM 830 O O . LYS A 1 102 ? -5.182 -5.919 9.520 1.00 96.12 102 LYS A O 1
ATOM 835 N N . PHE A 1 103 ? -5.488 -6.119 7.299 1.00 97.25 103 PHE A N 1
ATOM 836 C CA . PHE A 1 103 ? -4.703 -7.340 7.179 1.00 97.25 103 PHE A CA 1
ATOM 837 C C . PHE A 1 103 ? -3.274 -7.149 7.709 1.00 97.25 103 PHE A C 1
ATOM 839 O O . PHE A 1 103 ? -2.829 -7.933 8.541 1.00 97.25 103 PHE A O 1
ATOM 846 N N . MET A 1 104 ? -2.585 -6.078 7.295 1.00 95.88 104 MET A N 1
ATOM 847 C CA . MET A 1 104 ? -1.214 -5.791 7.745 1.00 95.88 104 MET A CA 1
ATOM 848 C C . MET A 1 104 ? -1.128 -5.484 9.244 1.00 95.88 104 MET A C 1
ATOM 850 O O . MET A 1 104 ? -0.161 -5.865 9.892 1.00 95.88 104 MET A O 1
ATOM 854 N N . SER A 1 105 ? -2.157 -4.861 9.827 1.00 95.38 105 SER A N 1
ATOM 855 C CA . SER A 1 105 ? -2.201 -4.564 11.264 1.00 95.38 105 SER A CA 1
ATOM 856 C C . SER A 1 105 ? -2.255 -5.801 12.166 1.00 95.38 105 SER A C 1
ATOM 858 O O . SER A 1 105 ? -2.009 -5.683 13.364 1.00 95.38 105 SER A O 1
ATOM 860 N N . GLU A 1 106 ? -2.578 -6.966 11.601 1.00 95.81 106 GLU A N 1
ATOM 861 C CA . GLU A 1 106 ? -2.613 -8.252 12.301 1.00 95.81 106 GLU A CA 1
ATOM 862 C C . GLU A 1 106 ? -1.280 -9.018 12.190 1.00 95.81 106 GLU A C 1
ATOM 864 O O . GLU A 1 106 ? -1.088 -10.004 12.897 1.00 95.81 106 GLU A O 1
ATOM 869 N N . GLN A 1 107 ? -0.342 -8.574 11.340 1.00 94.50 107 GLN A N 1
ATOM 870 C CA . GLN A 1 107 ? 0.930 -9.266 11.077 1.00 94.50 107 GLN A CA 1
ATOM 871 C C . GLN A 1 107 ? 2.079 -8.726 11.951 1.00 94.50 107 GLN A C 1
ATOM 873 O O . GLN A 1 107 ? 3.142 -8.382 11.439 1.00 94.50 107 GLN A O 1
ATOM 878 N N . GLU A 1 108 ? 1.877 -8.637 13.271 1.00 90.88 108 GLU A N 1
ATOM 879 C CA . GLU A 1 108 ? 2.820 -7.998 14.219 1.00 90.88 108 GLU A CA 1
ATOM 880 C C . GLU A 1 108 ? 4.237 -8.595 14.216 1.00 90.88 108 GLU A C 1
ATOM 882 O O . GLU A 1 108 ? 5.193 -7.916 14.580 1.00 90.88 108 GLU A O 1
ATOM 887 N N . GLU A 1 109 ? 4.381 -9.859 13.814 1.00 89.88 109 GLU A N 1
ATOM 888 C CA . GLU A 1 109 ? 5.677 -10.544 13.743 1.00 89.88 109 GLU A CA 1
ATOM 889 C C . GLU A 1 109 ? 6.505 -10.132 12.515 1.00 89.88 109 GLU A C 1
ATOM 891 O O . GLU A 1 109 ? 7.731 -10.229 12.542 1.00 89.88 109 GLU A O 1
ATOM 896 N N . TYR A 1 110 ? 5.848 -9.670 11.448 1.00 89.12 110 TYR A N 1
ATOM 897 C CA . TYR A 1 110 ? 6.462 -9.567 10.122 1.00 89.12 110 TYR A CA 1
ATOM 898 C C . TYR A 1 110 ? 6.536 -8.146 9.569 1.00 89.12 110 TYR A C 1
ATOM 900 O O . TYR A 1 110 ? 7.379 -7.869 8.722 1.00 89.12 110 TYR A O 1
ATOM 908 N N . VAL A 1 111 ? 5.657 -7.248 10.014 1.00 90.62 111 VAL A N 1
ATOM 909 C CA . VAL A 1 111 ? 5.567 -5.881 9.480 1.00 90.62 111 VAL A CA 1
ATOM 910 C C . VAL A 1 111 ? 5.446 -4.866 10.607 1.00 90.62 111 VAL A C 1
ATOM 912 O O . VAL A 1 111 ? 5.110 -5.216 11.740 1.00 90.62 111 VAL A O 1
ATOM 915 N N . ASP A 1 112 ? 5.624 -3.583 10.287 1.00 91.19 112 ASP A N 1
ATOM 916 C CA . ASP A 1 112 ? 5.272 -2.490 11.199 1.00 91.19 112 ASP A CA 1
ATOM 917 C C . ASP A 1 112 ? 3.738 -2.357 11.356 1.00 91.19 112 ASP A C 1
ATOM 919 O O . ASP A 1 112 ? 3.064 -1.484 10.789 1.00 91.19 112 ASP A O 1
ATOM 923 N N . ALA A 1 113 ? 3.158 -3.278 12.126 1.00 92.50 113 ALA A N 1
ATOM 924 C CA . ALA A 1 113 ? 1.727 -3.342 12.384 1.00 92.50 113 ALA A CA 1
ATOM 925 C C . ALA A 1 113 ? 1.221 -2.091 13.120 1.00 92.50 113 ALA A C 1
ATOM 927 O O . ALA A 1 113 ? 0.080 -1.676 12.908 1.00 92.50 113 ALA A O 1
ATOM 928 N N . ASP A 1 114 ? 2.056 -1.446 13.937 1.00 92.56 114 ASP A N 1
ATOM 929 C CA . ASP A 1 114 ? 1.703 -0.208 14.634 1.00 92.56 114 ASP A CA 1
ATOM 930 C C . ASP A 1 114 ? 1.562 0.968 13.664 1.00 92.56 114 ASP A C 1
ATOM 932 O O . ASP A 1 114 ? 0.615 1.758 13.781 1.00 92.56 114 ASP A O 1
ATOM 936 N N . ALA A 1 115 ? 2.416 1.055 12.642 1.00 90.94 115 ALA A N 1
ATOM 937 C CA . ALA A 1 115 ? 2.232 2.013 11.563 1.00 90.94 115 ALA A CA 1
ATOM 938 C C . ALA A 1 115 ? 0.940 1.751 10.775 1.00 90.94 115 ALA A C 1
ATOM 940 O O . ALA A 1 115 ? 0.228 2.710 10.459 1.00 90.94 115 ALA A O 1
ATOM 941 N N . ALA A 1 116 ? 0.579 0.489 10.519 1.00 93.06 116 ALA A N 1
ATOM 942 C CA . ALA A 1 116 ? -0.688 0.140 9.868 1.00 93.06 116 ALA A CA 1
ATOM 943 C C . ALA A 1 116 ? -1.912 0.503 10.737 1.00 93.06 116 ALA A C 1
ATOM 945 O O . ALA A 1 116 ? -2.866 1.118 10.248 1.00 93.06 116 ALA A O 1
ATOM 946 N N . LYS A 1 117 ? -1.871 0.208 12.045 1.00 93.06 117 LYS A N 1
ATOM 947 C CA . LYS A 1 117 ? -2.906 0.609 13.021 1.00 93.06 117 LYS A CA 1
ATOM 948 C C . LYS A 1 117 ? -3.049 2.128 13.080 1.00 93.06 117 LYS A C 1
ATOM 950 O O . LYS A 1 117 ? -4.164 2.652 13.054 1.00 93.06 117 LYS A O 1
ATOM 955 N N . SER A 1 118 ? -1.926 2.844 13.116 1.00 90.81 118 SER A N 1
ATOM 956 C CA . SER A 1 118 ? -1.895 4.306 13.129 1.00 90.81 118 SER A CA 1
ATOM 957 C C . SER A 1 118 ? -2.483 4.897 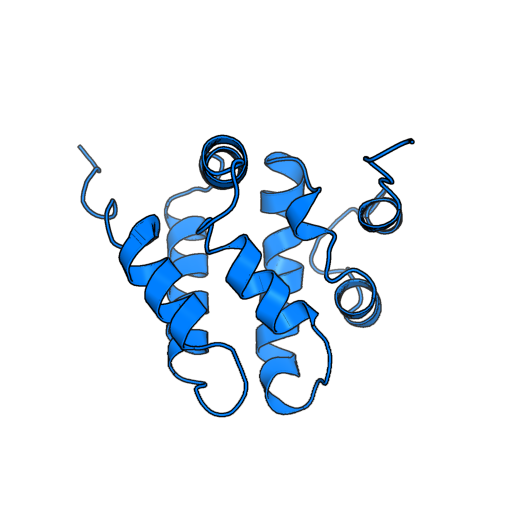11.846 1.00 90.81 118 SER A C 1
ATOM 959 O O . SER A 1 118 ? -3.298 5.819 11.926 1.00 90.81 118 SER A O 1
ATOM 961 N N . ALA A 1 119 ? -2.162 4.331 10.678 1.00 89.88 119 ALA A N 1
ATOM 962 C CA . ALA A 1 119 ? -2.759 4.722 9.404 1.00 89.88 119 ALA A CA 1
ATOM 963 C C . ALA A 1 119 ? -4.291 4.614 9.456 1.00 89.88 119 ALA A C 1
ATOM 965 O O . ALA A 1 119 ? -5.003 5.587 9.182 1.00 89.88 119 ALA A O 1
ATOM 966 N N . LEU A 1 120 ? -4.800 3.441 9.856 1.00 90.50 120 LEU A N 1
ATOM 967 C CA . LEU A 1 120 ? -6.234 3.168 9.979 1.00 90.50 120 LEU A CA 1
ATOM 968 C C . LEU A 1 120 ? -6.921 4.166 10.907 1.00 90.50 120 LEU A C 1
ATOM 970 O O . LEU A 1 120 ? -7.896 4.810 10.513 1.00 90.50 120 LEU A O 1
ATOM 974 N N . ALA A 1 121 ? -6.395 4.311 12.123 1.00 87.88 121 ALA A N 1
ATOM 975 C CA . ALA A 1 121 ? -6.983 5.147 13.155 1.00 87.88 121 ALA A CA 1
ATOM 976 C C . ALA A 1 121 ? -6.973 6.632 12.789 1.00 87.88 121 ALA A C 1
ATOM 978 O O . ALA A 1 121 ? -7.864 7.357 13.221 1.00 87.88 121 ALA A O 1
ATOM 979 N N . ASN A 1 122 ? -5.982 7.099 12.024 1.00 81.56 122 ASN A N 1
ATOM 980 C CA . ASN A 1 122 ? -5.781 8.526 11.800 1.00 81.56 122 ASN A CA 1
ATOM 981 C C . ASN A 1 122 ? -6.278 9.055 10.461 1.00 81.56 122 ASN A C 1
ATOM 983 O O . ASN A 1 122 ? -6.599 10.240 10.409 1.00 81.56 122 ASN A O 1
ATOM 987 N N . TYR A 1 123 ? -6.363 8.220 9.427 1.00 75.75 123 TYR A N 1
ATOM 988 C CA . TYR A 1 123 ? -6.597 8.707 8.065 1.00 75.75 123 TYR A CA 1
ATOM 989 C C . TYR A 1 123 ? -7.670 7.924 7.314 1.00 75.75 123 TYR A C 1
ATOM 991 O O . TYR A 1 123 ? -8.440 8.514 6.565 1.00 75.75 123 TYR A O 1
ATOM 999 N N . TRP A 1 124 ? -7.781 6.616 7.546 1.00 80.25 124 TRP A N 1
ATOM 1000 C CA . TRP A 1 124 ? -8.688 5.778 6.755 1.00 80.25 124 TRP A CA 1
ATOM 1001 C C . TRP A 1 124 ? -10.046 5.520 7.417 1.00 80.25 124 TRP A C 1
ATOM 1003 O O . TRP A 1 124 ? -11.033 5.303 6.719 1.00 80.25 124 TRP A O 1
ATOM 1013 N N . LEU A 1 125 ? -10.130 5.571 8.752 1.00 75.19 125 LEU A N 1
ATOM 1014 C CA . LEU A 1 125 ? -11.386 5.373 9.491 1.00 75.19 125 LEU A CA 1
ATOM 1015 C C . LEU A 1 125 ? -11.986 6.667 10.061 1.00 75.19 125 LEU A C 1
ATOM 1017 O O . LEU A 1 125 ? -13.146 6.654 10.467 1.00 75.19 125 LEU A O 1
ATOM 1021 N N . LYS A 1 126 ? -11.250 7.790 10.073 1.00 61.06 126 LYS A N 1
ATOM 1022 C CA . LYS A 1 126 ? -11.762 9.066 10.617 1.00 61.06 126 LYS A CA 1
ATOM 1023 C C . LYS A 1 126 ? -12.842 9.723 9.754 1.00 61.06 126 LYS A C 1
ATOM 1025 O O . LYS A 1 126 ? -13.702 10.400 10.308 1.00 61.06 126 LYS A O 1
ATOM 1030 N N . ASP A 1 127 ? -12.840 9.499 8.438 1.00 54.00 127 ASP A N 1
ATOM 1031 C CA . ASP A 1 127 ? -13.759 10.165 7.499 1.00 54.00 127 ASP A CA 1
ATOM 1032 C C . ASP A 1 127 ? -14.705 9.213 6.742 1.00 54.00 127 ASP A C 1
ATOM 1034 O O . ASP A 1 127 ? -15.462 9.659 5.879 1.00 54.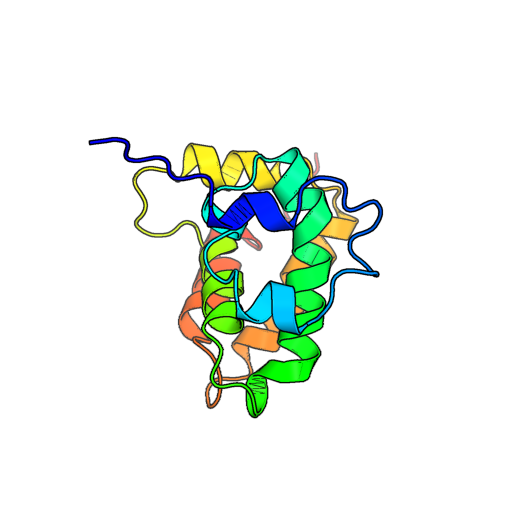00 127 ASP A O 1
ATOM 1038 N N . ALA A 1 128 ? -14.800 7.935 7.137 1.00 48.81 128 ALA A N 1
ATOM 1039 C CA . ALA A 1 128 ? -15.826 7.006 6.628 1.00 48.81 128 ALA A CA 1
ATOM 1040 C C . ALA A 1 128 ? -17.283 7.446 6.948 1.00 48.81 128 ALA A C 1
ATOM 1042 O O . ALA A 1 128 ? -18.244 6.766 6.591 1.00 48.81 128 ALA A O 1
ATOM 1043 N N . HIS A 1 129 ? -17.455 8.597 7.610 1.00 37.19 129 HIS A N 1
ATOM 1044 C CA . HIS A 1 129 ? -18.729 9.219 7.972 1.00 37.19 129 HIS A CA 1
ATOM 1045 C C . HIS A 1 129 ? -19.024 10.560 7.285 1.00 37.19 129 HIS A C 1
ATOM 1047 O O . HIS A 1 129 ? -20.034 11.179 7.607 1.00 37.19 129 HIS A O 1
ATOM 1053 N N . LYS A 1 130 ? -18.223 11.010 6.312 1.00 37.06 130 LYS A N 1
ATOM 1054 C CA . LYS A 1 130 ? -18.599 12.159 5.467 1.00 37.06 130 LYS A CA 1
ATOM 1055 C C . LYS A 1 130 ? -19.020 11.696 4.078 1.00 37.06 130 LYS A C 1
ATOM 1057 O O . LYS A 1 130 ? -18.389 11.999 3.074 1.00 37.06 130 LYS A O 1
ATOM 1062 N N . SER A 1 131 ? -20.101 10.929 4.037 1.00 35.16 131 SER A N 1
ATOM 1063 C CA . SER A 1 131 ? -20.981 10.894 2.872 1.00 35.16 131 SER A CA 1
ATOM 1064 C C . SER A 1 131 ? -22.271 11.584 3.291 1.00 35.16 131 SER A C 1
ATOM 1066 O O . SER A 1 131 ? -23.087 10.986 3.991 1.00 35.16 131 SER A O 1
ATOM 1068 N N . THR A 1 132 ? -22.400 12.850 2.903 1.00 33.94 132 THR A N 1
ATOM 1069 C CA . THR A 1 132 ? -23.678 13.564 2.851 1.00 33.94 132 THR A CA 1
ATOM 1070 C C . THR A 1 132 ? -23.906 13.991 1.415 1.00 33.94 132 THR A C 1
ATOM 1072 O O . THR A 1 132 ? -22.927 14.479 0.806 1.00 33.94 132 THR A O 1
#